Protein AF-A0A1R3GX57-F1 (afdb_monomer)

Nearest PDB structures (foldseek):
  5dws-assembly1_G  TM=5.962E-01  e=1.569E+00  Homo sapiens
  7lp4-assembly1_A  TM=5.171E-01  e=2.712E+00  Homo sapiens
  8pxx-assembly1_A  TM=3.697E-01  e=1.041E+00  Homo sapiens
  2dwv-assembly1_A  TM=4.331E-01  e=3.109E+00  Mus musculus

Secondary structure (DSSP, 8-state):
-----------------------PPPPPPPPPPPPPPPPGGGGSEEEEE-TT--EEEEESSSS-EEE--TTT--SHHHHHHHHH-TTSTT----

Mean predicted aligned error: 15.14 Å

Radius of gyration: 32.91 Å; Cα contacts (8 Å, |Δi|>4): 78; chains: 1; bounding box: 96×46×35 Å

pLDDT: mean 78.47, std 20.2, range [35.84, 97.56]

Solvent-accessible surface area (backbone atoms only — not comparable to full-atom values): 6515 Å² total; per-residue (Å²): 132,91,78,85,86,80,91,88,80,82,88,77,91,80,82,88,81,89,73,91,73,79,84,75,72,82,75,80,76,77,81,78,76,81,78,79,80,79,64,74,52,64,81,54,35,47,77,46,68,49,98,83,70,44,40,29,32,35,42,72,58,49,96,52,75,42,77,41,35,90,88,81,35,68,66,61,67,54,48,54,43,49,35,64,31,89,64,32,97,56,46,56,94,127

Organism: NCBI:txid93759

Foldseek 3Di:
DDDDDDDDDDDDDDDDDDDDDDPPDPDDDPPDDPDDDDDPLVVQWDWDADPVRFIKIAGNQDRDIGGDHVVPDDCPVSVVCLQCPPRHPNDDDD

Structure (mmCIF, N/CA/C/O backbone):
data_AF-A0A1R3GX57-F1
#
_entry.id   AF-A0A1R3GX57-F1
#
loop_
_atom_site.group_PDB
_atom_site.id
_atom_site.type_symbol
_atom_site.label_atom_id
_atom_site.label_alt_id
_atom_site.label_comp_id
_atom_site.label_asym_id
_atom_site.label_entity_id
_atom_site.label_seq_id
_atom_site.pdbx_PDB_ins_code
_atom_site.Cartn_x
_atom_site.Cartn_y
_atom_site.Cartn_z
_atom_site.occupancy
_atom_site.B_iso_or_equiv
_atom_site.auth_seq_id
_atom_site.auth_comp_id
_atom_site.auth_asym_id
_atom_site.auth_atom_id
_atom_site.pdbx_PDB_model_num
ATOM 1 N N . MET A 1 1 ? -74.614 -14.796 8.558 1.00 40.03 1 MET A N 1
ATOM 2 C CA . MET A 1 1 ? -74.022 -14.504 9.883 1.00 40.03 1 MET A CA 1
ATOM 3 C C . MET A 1 1 ? -74.555 -13.163 10.374 1.00 40.03 1 MET A C 1
ATOM 5 O O . MET A 1 1 ? -74.913 -12.335 9.547 1.00 40.03 1 MET A O 1
ATOM 9 N N . SER A 1 2 ? -74.640 -12.985 11.691 1.00 45.72 2 SER A N 1
ATOM 10 C CA . SER A 1 2 ? -74.994 -11.744 12.406 1.00 45.72 2 SER A CA 1
ATOM 11 C C . SER A 1 2 ? -74.046 -10.567 12.093 1.00 45.72 2 SER A C 1
ATOM 13 O O . SER A 1 2 ? -72.908 -10.839 11.728 1.00 45.72 2 SER A O 1
ATOM 15 N N . LYS A 1 3 ? -74.353 -9.278 12.327 1.00 44.06 3 LYS A N 1
ATOM 16 C CA . LYS A 1 3 ? -75.605 -8.486 12.484 1.00 44.06 3 LYS A CA 1
ATOM 17 C C . LYS A 1 3 ? -75.165 -7.002 12.678 1.00 44.06 3 LYS A C 1
ATOM 19 O O . LYS A 1 3 ? -74.142 -6.803 13.313 1.00 44.06 3 LYS A O 1
ATOM 24 N N . VAL A 1 4 ? -75.981 -6.025 12.248 1.00 41.94 4 VAL A N 1
ATOM 25 C CA . VAL A 1 4 ? -76.122 -4.629 12.772 1.00 41.94 4 VAL A CA 1
ATOM 26 C C . VAL A 1 4 ? -74.910 -3.653 12.761 1.00 41.94 4 VAL A C 1
ATOM 28 O O . VAL A 1 4 ? -73.948 -3.824 13.497 1.00 41.94 4 VAL A O 1
ATOM 31 N N . GLU A 1 5 ? -75.036 -2.551 12.002 1.00 45.25 5 GLU A N 1
ATOM 32 C CA . GLU A 1 5 ? -74.382 -1.244 12.273 1.00 45.25 5 GLU A CA 1
ATOM 33 C C . GLU A 1 5 ? -75.089 -0.547 13.454 1.00 45.25 5 GLU A C 1
ATOM 35 O O . GLU A 1 5 ? -76.285 -0.799 13.626 1.00 45.25 5 GLU A O 1
ATOM 40 N N . PRO A 1 6 ? -74.467 0.372 14.226 1.00 53.78 6 PRO A N 1
ATOM 41 C CA . PRO A 1 6 ? -74.598 1.795 13.833 1.00 53.78 6 PRO A CA 1
ATOM 42 C C . PRO A 1 6 ? -73.511 2.774 14.373 1.00 53.78 6 PRO A C 1
ATOM 44 O O . PRO A 1 6 ? -72.704 2.384 15.206 1.00 53.78 6 PRO A O 1
ATOM 47 N N . THR A 1 7 ? -73.545 4.036 13.890 1.00 47.00 7 THR A N 1
ATOM 48 C CA . THR A 1 7 ? -73.446 5.361 14.600 1.00 47.00 7 THR A CA 1
ATOM 49 C C . THR A 1 7 ? -72.533 5.473 15.855 1.00 47.00 7 THR A C 1
ATOM 51 O O . THR A 1 7 ? -72.551 4.599 16.709 1.00 47.00 7 THR A O 1
ATOM 54 N N . VAL A 1 8 ? -71.723 6.497 16.1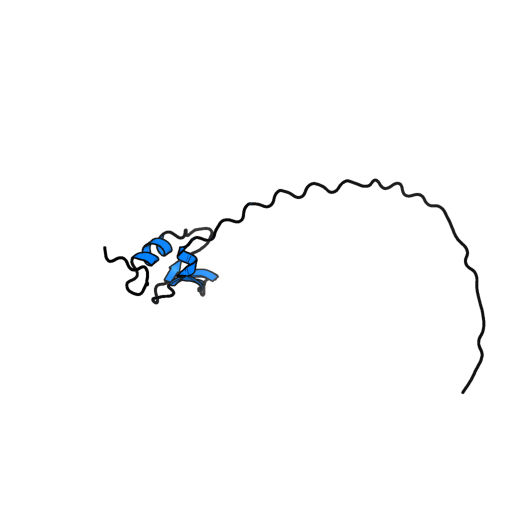54 1.00 43.12 8 VAL A N 1
ATOM 55 C CA . VAL A 1 8 ? -71.779 7.985 16.093 1.00 43.12 8 VAL A CA 1
ATOM 56 C C . VAL A 1 8 ? -70.327 8.526 16.255 1.00 43.12 8 VAL A C 1
ATOM 58 O O . VAL A 1 8 ? -69.464 7.741 16.644 1.00 43.12 8 VAL A O 1
ATOM 61 N N . ASP A 1 9 ? -69.940 9.811 16.178 1.00 37.28 9 ASP A N 1
ATOM 62 C CA . ASP A 1 9 ? -70.316 11.043 15.434 1.00 37.28 9 ASP A CA 1
ATOM 63 C C . ASP A 1 9 ? -69.256 12.135 15.803 1.00 37.28 9 ASP A C 1
ATOM 65 O O . ASP A 1 9 ? -68.312 11.848 16.538 1.00 37.28 9 ASP A O 1
ATOM 69 N N . LEU A 1 10 ? -69.455 13.391 15.366 1.00 47.88 10 LEU A N 1
ATOM 70 C CA . LEU A 1 10 ? -68.940 14.645 15.966 1.00 47.88 10 LEU A CA 1
ATOM 71 C C . LEU A 1 10 ? -67.414 14.899 15.966 1.00 47.88 10 LEU A C 1
ATOM 73 O O . LEU A 1 10 ? -66.690 14.570 16.903 1.00 47.88 10 LEU A O 1
ATOM 77 N N . ASP A 1 11 ? -66.977 15.690 14.979 1.00 48.97 11 ASP A N 1
ATOM 78 C CA . ASP A 1 11 ? -65.908 16.683 15.179 1.00 48.97 11 ASP A CA 1
ATOM 79 C C . ASP A 1 11 ? -66.375 17.723 16.217 1.00 48.97 11 ASP A C 1
ATOM 81 O O . ASP A 1 11 ? -67.544 18.132 16.199 1.00 48.97 11 ASP A O 1
ATOM 85 N N . PRO A 1 12 ? -65.492 18.149 17.132 1.00 49.16 12 PRO A N 1
ATOM 86 C CA . PRO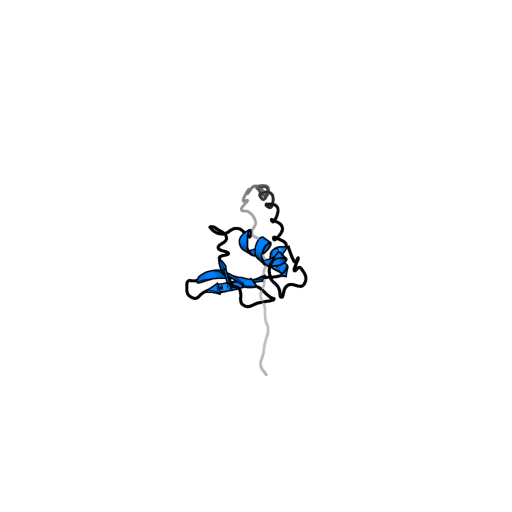 A 1 12 ? -65.262 19.587 17.186 1.00 49.16 12 PRO A CA 1
ATOM 87 C C . PRO A 1 12 ? -63.789 19.969 17.365 1.00 49.16 12 PRO A C 1
ATOM 89 O O . PRO A 1 12 ? -63.111 19.579 18.319 1.00 49.16 12 PRO A O 1
ATOM 92 N N . GLN A 1 13 ? -63.356 20.861 16.481 1.00 49.16 13 GLN A N 1
ATOM 93 C CA . GLN A 1 13 ? -62.268 21.821 16.669 1.00 49.16 13 GLN A CA 1
ATOM 94 C C . GLN A 1 13 ? -62.119 22.291 18.131 1.00 49.16 13 GLN A C 1
ATOM 96 O O . GLN A 1 13 ? -63.058 22.819 18.728 1.00 49.16 13 GLN A O 1
ATOM 101 N N . THR A 1 14 ? -60.895 22.223 18.659 1.00 35.84 14 THR A N 1
ATOM 102 C CA . THR A 1 14 ? -60.447 23.115 19.738 1.00 35.84 14 THR A CA 1
ATOM 103 C C . THR A 1 14 ? -59.208 23.864 19.267 1.00 35.84 14 THR A C 1
ATOM 105 O O . THR A 1 14 ? -58.173 23.271 18.965 1.00 35.84 14 THR A O 1
ATOM 108 N N . GLU A 1 15 ? -59.333 25.183 19.167 1.00 41.50 15 GLU A N 1
ATOM 109 C CA . GLU A 1 15 ? -58.234 26.077 18.817 1.00 41.50 15 GLU A CA 1
ATOM 110 C C . GLU A 1 15 ? -57.310 26.366 20.017 1.00 41.50 15 GLU A C 1
ATOM 112 O O . GLU A 1 15 ? -57.596 26.020 21.162 1.00 41.50 15 GLU A O 1
ATOM 117 N N . ALA A 1 16 ? -56.237 27.103 19.715 1.00 41.88 16 ALA A N 1
ATOM 118 C CA . ALA A 1 16 ? -55.517 27.996 20.621 1.00 41.88 16 ALA A CA 1
ATOM 119 C C . ALA A 1 16 ? -54.705 27.383 21.782 1.00 41.88 16 ALA A C 1
ATOM 121 O O . ALA A 1 16 ? -55.061 27.466 22.955 1.00 41.88 16 ALA A O 1
ATOM 122 N N . ALA A 1 17 ? -53.457 27.033 21.463 1.00 36.06 17 ALA A N 1
ATOM 123 C CA . ALA A 1 17 ? -52.324 27.548 22.234 1.00 36.06 17 ALA A CA 1
ATOM 124 C C . ALA A 1 17 ? -51.185 27.926 21.274 1.00 36.06 17 ALA A C 1
ATOM 126 O O . ALA A 1 17 ? -50.593 27.066 20.623 1.00 36.06 17 ALA A O 1
ATOM 127 N N . ALA A 1 18 ? -50.894 29.222 21.154 1.00 48.50 18 ALA A N 1
ATOM 128 C CA . ALA A 1 18 ? -49.777 29.693 20.347 1.00 48.50 18 ALA A CA 1
ATOM 129 C C . ALA A 1 18 ? -48.447 29.327 21.022 1.00 48.50 18 ALA A C 1
ATOM 131 O O . ALA A 1 18 ? -48.206 29.718 22.163 1.00 48.50 18 ALA A O 1
ATOM 132 N N . VAL A 1 19 ? -47.565 28.641 20.295 1.00 46.56 19 VAL A N 1
ATOM 133 C CA . VAL A 1 19 ? -46.140 28.566 20.635 1.00 46.56 19 VAL A CA 1
ATOM 134 C C . VAL A 1 19 ? -45.341 29.305 19.571 1.00 46.56 19 VAL A C 1
ATOM 136 O O . VAL A 1 19 ? -45.027 28.777 18.504 1.00 46.56 19 VAL A O 1
ATOM 139 N N . ASP A 1 20 ? -45.035 30.565 19.878 1.00 52.94 20 ASP A N 1
ATOM 140 C CA . ASP A 1 20 ? -43.927 31.266 19.243 1.00 52.94 20 ASP A CA 1
ATOM 141 C C . ASP A 1 20 ? -42.641 30.463 19.493 1.00 52.94 20 ASP A C 1
ATOM 143 O O . ASP A 1 20 ? -42.320 30.092 20.623 1.00 52.94 20 ASP A O 1
ATOM 147 N N . GLY A 1 21 ? -41.951 30.118 18.412 1.00 45.56 21 GLY A N 1
ATOM 148 C CA . GLY A 1 21 ? -40.852 29.160 18.415 1.00 45.56 21 GLY A CA 1
ATOM 149 C C . GLY A 1 21 ? -39.991 29.396 17.190 1.00 45.56 21 GLY A C 1
ATOM 150 O O . GLY A 1 21 ? -40.16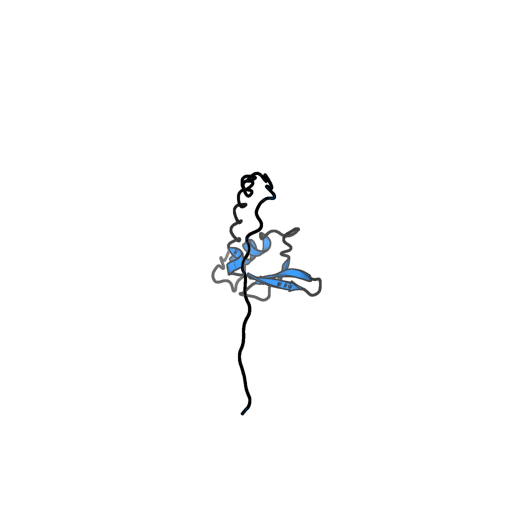5 28.749 16.157 1.00 45.56 21 GLY A O 1
ATOM 151 N N . GLY A 1 22 ? -39.120 30.402 17.289 1.00 49.75 22 GLY A N 1
ATOM 152 C CA . GLY A 1 22 ? -38.378 30.951 16.159 1.00 49.75 22 GLY A CA 1
ATOM 153 C C . GLY A 1 22 ? -37.657 29.897 15.313 1.00 49.75 22 GLY A C 1
ATOM 154 O O . GLY A 1 22 ? -37.033 28.966 15.822 1.00 49.75 22 GLY A O 1
ATOM 155 N N . ARG A 1 23 ? -37.694 30.088 13.988 1.00 61.75 23 ARG A N 1
ATOM 156 C CA . ARG A 1 23 ? -36.894 29.314 13.030 1.00 61.75 23 ARG A CA 1
ATOM 157 C C . ARG A 1 23 ? -35.411 29.650 13.214 1.00 61.75 23 ARG A C 1
ATOM 159 O O . ARG A 1 23 ? -34.883 30.504 12.502 1.00 61.75 23 ARG A O 1
ATOM 166 N N . GLU A 1 24 ? -34.739 28.993 14.158 1.00 63.50 24 GLU A N 1
ATOM 167 C CA . GLU A 1 24 ? -33.284 29.088 14.281 1.00 63.50 24 GLU A CA 1
ATOM 168 C C . GLU A 1 24 ? -32.655 28.598 12.968 1.00 63.50 24 GLU A C 1
ATOM 170 O O . GLU A 1 24 ? -32.852 27.455 12.544 1.00 63.50 24 GLU A O 1
ATOM 175 N N .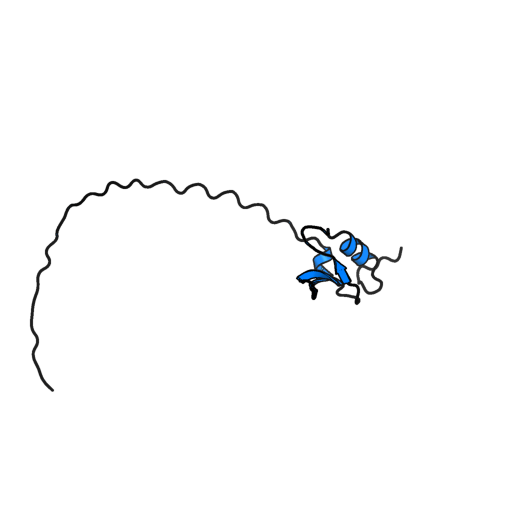 ALA A 1 25 ? -31.952 29.497 12.275 1.00 72.00 25 ALA A N 1
ATOM 176 C CA . ALA A 1 25 ? -31.383 29.201 10.969 1.00 72.00 25 ALA A CA 1
ATOM 177 C C . ALA A 1 25 ? -30.372 28.039 11.072 1.00 72.00 25 ALA A C 1
ATOM 179 O O . ALA A 1 25 ? -29.592 28.001 12.031 1.00 72.00 25 ALA A O 1
ATOM 180 N N . PRO A 1 26 ? -30.322 27.111 10.093 1.00 72.31 26 PRO A N 1
ATOM 181 C CA . PRO A 1 26 ? -29.371 26.007 10.123 1.00 72.31 26 PRO A CA 1
ATOM 182 C C . PRO A 1 26 ? -27.934 26.518 10.261 1.00 72.31 26 PRO A C 1
ATOM 184 O O . PRO A 1 26 ? -27.415 27.204 9.378 1.00 72.31 26 PRO A O 1
ATOM 187 N N . LYS A 1 27 ? -27.283 26.172 11.377 1.00 77.94 27 LYS A N 1
ATOM 188 C CA . LYS A 1 27 ? -25.884 26.531 11.640 1.00 77.94 27 LYS A CA 1
ATOM 189 C C . LYS A 1 27 ? -25.014 26.003 10.489 1.00 77.94 27 LYS A C 1
ATOM 191 O O . LYS A 1 27 ? -25.137 24.818 10.164 1.00 77.94 27 LYS A O 1
ATOM 196 N N . PRO A 1 28 ? -24.146 26.829 9.869 1.00 79.00 28 PRO A N 1
ATOM 197 C CA . PRO A 1 28 ? -23.336 26.389 8.739 1.00 79.00 28 PRO A CA 1
ATOM 198 C C . PRO A 1 28 ? -22.518 25.148 9.098 1.00 79.00 28 PRO A C 1
ATOM 200 O O . PRO A 1 28 ? -21.708 25.173 10.028 1.00 79.00 28 PRO A O 1
ATOM 203 N N . LEU A 1 29 ? -22.724 24.055 8.359 1.00 81.00 29 LEU A N 1
ATOM 204 C CA . LEU A 1 29 ? -21.919 22.850 8.538 1.00 81.00 29 LEU A CA 1
ATOM 205 C C . LEU A 1 29 ? -20.444 23.187 8.265 1.00 81.00 29 LEU A C 1
ATOM 207 O O . LEU A 1 29 ? -20.150 23.847 7.262 1.00 81.00 29 LEU A O 1
ATOM 211 N N . PRO A 1 30 ? -19.502 22.735 9.113 1.00 84.38 30 PRO A N 1
ATOM 212 C CA . PRO A 1 30 ? -18.095 23.054 8.932 1.00 84.38 30 PRO A CA 1
ATOM 213 C C . PRO A 1 30 ? -17.601 22.533 7.573 1.00 84.38 30 PRO A C 1
ATOM 215 O O . PRO A 1 30 ? -17.974 21.424 7.165 1.00 84.38 30 PRO A O 1
ATOM 218 N N . PRO A 1 31 ? -16.742 23.290 6.863 1.00 83.00 31 PRO A N 1
ATOM 219 C CA . PRO A 1 31 ? -16.281 22.909 5.536 1.00 83.00 31 PRO A CA 1
ATOM 220 C C . PRO A 1 31 ? -15.609 21.533 5.578 1.00 83.00 31 PRO A C 1
ATOM 222 O O . PRO A 1 31 ? -14.702 21.282 6.379 1.00 83.00 31 PRO A O 1
ATOM 225 N N . ARG A 1 32 ? -16.054 20.621 4.702 1.00 83.38 32 ARG A N 1
ATOM 226 C CA . ARG A 1 32 ? -15.502 19.262 4.625 1.00 83.38 32 ARG A CA 1
ATOM 227 C C . ARG A 1 32 ? -13.994 19.331 4.381 1.00 83.38 32 ARG A C 1
ATOM 229 O O . ARG A 1 32 ? -13.541 19.835 3.353 1.00 83.38 32 ARG A O 1
ATOM 236 N N . LYS A 1 33 ? -13.211 18.773 5.310 1.00 83.31 33 LYS A N 1
ATOM 237 C CA . LYS A 1 33 ? -11.754 18.638 5.167 1.00 83.31 33 LYS A CA 1
ATOM 238 C C . LYS A 1 33 ? -11.442 17.907 3.857 1.00 83.31 33 LYS A C 1
ATOM 240 O O . LYS A 1 33 ? -11.969 16.820 3.619 1.00 83.31 33 LYS A O 1
ATOM 245 N N . LYS A 1 34 ? -10.572 18.489 3.020 1.00 81.50 34 LYS A N 1
ATOM 246 C CA . LYS A 1 34 ? -10.121 17.867 1.764 1.00 81.50 34 LYS A CA 1
ATOM 247 C C . LYS A 1 34 ? -9.560 16.472 2.066 1.00 81.50 34 LYS A C 1
ATOM 249 O O . LYS A 1 34 ? -8.619 16.337 2.850 1.00 81.50 34 LYS A O 1
ATOM 254 N N . ARG A 1 35 ? -10.144 15.430 1.462 1.00 78.69 35 ARG A N 1
ATOM 255 C CA . ARG A 1 35 ? -9.675 14.046 1.617 1.00 78.69 35 ARG A CA 1
ATOM 256 C C . ARG A 1 35 ? -8.260 13.950 1.048 1.00 78.69 35 ARG A C 1
ATOM 258 O O . ARG A 1 35 ? -8.065 14.239 -0.130 1.00 78.69 35 ARG A O 1
ATOM 265 N N . ARG A 1 36 ? -7.279 13.548 1.865 1.00 74.69 36 ARG A N 1
ATOM 266 C CA . ARG A 1 36 ? -5.911 13.306 1.378 1.00 74.69 36 ARG A CA 1
ATOM 267 C C . ARG A 1 36 ? -5.948 12.221 0.299 1.00 74.69 36 ARG A C 1
ATOM 269 O O . ARG A 1 36 ? -6.597 11.191 0.487 1.00 74.69 36 ARG A O 1
ATOM 276 N N . VAL A 1 37 ? -5.257 12.458 -0.814 1.00 79.56 37 VAL A N 1
ATOM 277 C CA . VAL A 1 37 ? -5.053 11.442 -1.854 1.00 79.56 37 VAL A CA 1
ATOM 278 C C . VAL A 1 37 ? -4.239 10.295 -1.248 1.00 79.56 37 VAL A C 1
ATOM 280 O O . VAL A 1 37 ? -3.312 10.526 -0.470 1.00 79.56 37 VAL A O 1
ATOM 283 N N . LYS A 1 38 ? -4.618 9.051 -1.551 1.00 83.38 38 LYS A N 1
ATOM 284 C CA . LYS A 1 38 ? -3.901 7.861 -1.077 1.00 83.38 38 LYS A CA 1
ATOM 285 C C . LYS A 1 38 ? -2.568 7.769 -1.833 1.00 83.38 38 LYS A C 1
ATOM 287 O O . LYS A 1 38 ? -2.557 7.934 -3.047 1.00 83.38 38 LYS A O 1
ATOM 292 N N . ALA A 1 39 ? -1.458 7.536 -1.130 1.00 89.19 39 ALA A N 1
ATOM 293 C CA . ALA A 1 39 ? -0.139 7.427 -1.763 1.00 89.19 39 ALA A CA 1
ATOM 294 C C . ALA A 1 39 ? -0.106 6.298 -2.813 1.00 89.19 39 ALA A C 1
ATOM 296 O O . ALA A 1 39 ? -0.688 5.237 -2.583 1.00 89.19 39 ALA A O 1
ATOM 297 N N . TYR A 1 40 ? 0.591 6.523 -3.930 1.00 92.12 40 TYR A N 1
ATOM 298 C CA . TYR A 1 40 ? 0.586 5.632 -5.099 1.00 92.12 40 TYR A CA 1
ATOM 299 C C . TYR A 1 40 ? 1.029 4.192 -4.788 1.00 92.12 40 TYR A C 1
ATOM 301 O O . TYR A 1 40 ? 0.431 3.248 -5.301 1.00 92.12 40 TYR A O 1
ATOM 309 N N . CYS A 1 41 ? 1.979 4.003 -3.861 1.00 92.69 41 CYS A N 1
ATOM 310 C CA . CYS A 1 41 ? 2.399 2.673 -3.410 1.00 92.69 41 CYS A CA 1
ATOM 311 C C . CYS A 1 41 ? 1.231 1.780 -2.971 1.00 92.69 41 CYS A C 1
ATOM 313 O O . CYS A 1 41 ? 1.301 0.571 -3.120 1.00 92.69 41 CYS A O 1
ATOM 315 N N . TRP A 1 42 ? 0.115 2.333 -2.487 1.00 95.00 42 TRP A N 1
ATOM 316 C CA . TRP A 1 42 ? -1.036 1.533 -2.063 1.00 95.00 42 TRP A CA 1
ATOM 317 C C . TRP A 1 42 ? -1.782 0.800 -3.189 1.00 95.00 42 TRP A C 1
ATOM 319 O O . TRP A 1 42 ? -2.733 0.083 -2.881 1.00 95.00 42 TRP A O 1
ATOM 329 N N . ASN A 1 43 ? -1.367 0.956 -4.447 1.00 94.31 43 ASN A N 1
ATOM 330 C CA . ASN A 1 43 ? -1.791 0.110 -5.566 1.00 94.31 43 ASN A CA 1
ATOM 331 C C . ASN A 1 43 ? -1.010 -1.223 -5.622 1.00 94.31 43 ASN A C 1
ATOM 333 O O . ASN A 1 43 ? -1.481 -2.195 -6.203 1.00 94.31 43 ASN A O 1
ATOM 337 N N . HIS A 1 44 ? 0.166 -1.276 -4.988 1.00 95.06 44 HIS A N 1
ATOM 338 C CA . HIS A 1 44 ? 1.142 -2.372 -5.061 1.00 95.06 44 HIS A CA 1
ATOM 339 C C . HIS A 1 44 ? 1.316 -3.125 -3.727 1.00 95.06 44 HIS A C 1
ATOM 341 O O . HIS A 1 44 ? 2.118 -4.054 -3.636 1.00 95.06 44 HIS A O 1
ATOM 347 N N . PHE A 1 45 ? 0.575 -2.724 -2.687 1.00 96.19 45 PHE A N 1
ATOM 348 C CA . PHE A 1 45 ? 0.641 -3.305 -1.346 1.00 96.19 45 PHE A CA 1
ATOM 349 C C . PHE A 1 45 ? -0.753 -3.508 -0.753 1.00 96.19 45 PHE A C 1
ATOM 351 O O . PHE A 1 45 ? -1.587 -2.596 -0.755 1.00 96.19 45 PHE A O 1
ATOM 358 N N . THR A 1 46 ? -0.959 -4.669 -0.140 1.00 96.62 46 THR A N 1
ATOM 359 C CA . THR A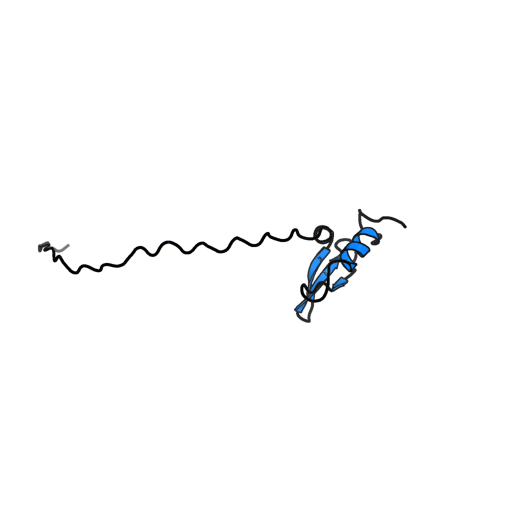 1 46 ? -2.181 -5.026 0.583 1.00 96.62 46 THR A CA 1
ATOM 360 C C . THR A 1 46 ? -2.029 -4.686 2.063 1.00 96.62 46 THR A C 1
ATOM 362 O O . THR A 1 46 ? -1.051 -5.072 2.703 1.00 96.62 46 THR A O 1
ATOM 365 N N . LYS A 1 47 ? -2.997 -3.953 2.627 1.00 95.44 47 LYS A N 1
ATOM 366 C CA . LYS A 1 47 ? -3.058 -3.691 4.074 1.00 95.44 47 LYS A CA 1
ATOM 367 C C . LYS A 1 47 ? -3.648 -4.884 4.812 1.00 95.44 47 LYS A C 1
ATOM 369 O O . LYS A 1 47 ? -4.660 -5.419 4.371 1.00 95.44 47 LYS A O 1
ATOM 374 N N . TYR A 1 48 ? -3.078 -5.214 5.962 1.00 95.94 48 TYR A N 1
ATOM 375 C CA . TYR A 1 48 ? -3.617 -6.212 6.883 1.00 95.94 48 TYR A CA 1
ATOM 376 C C . TYR A 1 48 ? -3.338 -5.799 8.339 1.00 95.94 48 TYR A C 1
ATOM 378 O O . TYR A 1 48 ? -2.558 -4.874 8.585 1.00 95.94 48 TYR A O 1
ATOM 386 N N . LEU A 1 49 ? -4.004 -6.448 9.294 1.00 95.81 49 LEU A N 1
ATOM 387 C CA . LEU A 1 49 ? -3.662 -6.363 10.715 1.00 95.81 49 LEU A CA 1
ATOM 388 C C . LEU A 1 49 ? -2.831 -7.594 11.081 1.00 95.81 49 LEU A C 1
ATOM 390 O O . LEU A 1 49 ? -3.195 -8.695 10.675 1.00 95.81 49 LEU A O 1
ATOM 394 N N . ASP A 1 50 ? -1.724 -7.409 11.800 1.00 94.38 50 ASP A N 1
ATOM 395 C CA . ASP A 1 50 ? -0.995 -8.533 12.402 1.00 94.38 50 ASP A CA 1
ATOM 396 C C . ASP A 1 50 ? -1.632 -8.984 13.728 1.00 94.38 50 ASP A C 1
ATOM 398 O O . ASP A 1 50 ? -2.594 -8.382 14.213 1.00 94.38 50 ASP A O 1
ATOM 402 N N . ASP A 1 51 ? -1.075 -10.035 14.332 1.00 96.06 51 ASP A N 1
ATOM 403 C CA . ASP A 1 51 ? -1.558 -10.626 15.589 1.00 96.06 51 ASP A CA 1
ATOM 404 C C . ASP A 1 51 ? -1.540 -9.6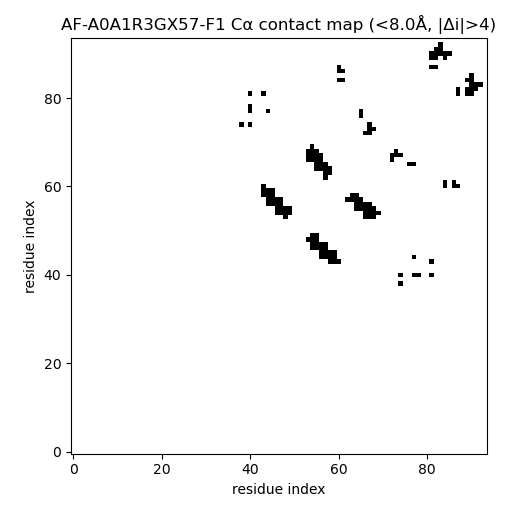33 16.770 1.00 96.06 51 ASP A C 1
ATOM 406 O O . ASP A 1 51 ? -2.246 -9.805 17.765 1.00 96.06 51 ASP A O 1
ATOM 410 N N . ASN A 1 52 ? -0.765 -8.547 16.660 1.00 94.25 52 ASN A N 1
ATOM 411 C CA . ASN A 1 52 ? -0.707 -7.461 17.637 1.00 94.25 52 ASN A CA 1
ATOM 412 C C . ASN A 1 52 ? -1.691 -6.316 17.323 1.00 94.25 52 ASN A C 1
ATOM 414 O O . ASN A 1 52 ? -1.650 -5.277 17.985 1.00 94.25 52 ASN A O 1
ATOM 418 N N . ASN A 1 53 ? -2.590 -6.497 16.349 1.00 94.31 53 ASN A N 1
ATOM 419 C CA . ASN A 1 53 ? -3.506 -5.482 15.819 1.00 94.31 53 ASN A CA 1
ATOM 420 C C . ASN A 1 53 ? -2.788 -4.236 15.251 1.00 94.31 53 ASN A C 1
ATOM 422 O O . ASN A 1 53 ? -3.360 -3.141 15.203 1.00 94.31 53 ASN A O 1
ATOM 426 N N . LEU A 1 54 ? -1.541 -4.385 14.793 1.00 93.62 54 LEU A N 1
ATOM 427 C CA . LEU A 1 54 ? -0.793 -3.328 14.112 1.00 93.62 54 LEU A CA 1
ATOM 428 C C . LEU A 1 54 ? -1.100 -3.349 12.607 1.00 93.62 54 LEU A C 1
ATOM 430 O O . LEU A 1 54 ? -1.298 -4.398 11.997 1.00 93.62 54 LEU A O 1
ATOM 434 N N . THR A 1 55 ? -1.172 -2.167 11.993 1.00 95.06 55 THR A N 1
ATOM 435 C CA . THR A 1 55 ? -1.500 -2.004 10.571 1.00 95.06 55 THR A CA 1
ATOM 436 C C . THR A 1 55 ? -0.262 -2.244 9.723 1.00 95.06 55 THR A C 1
ATOM 438 O O . THR A 1 55 ? 0.547 -1.347 9.484 1.00 95.06 55 THR A O 1
ATOM 441 N N . ARG A 1 56 ? -0.145 -3.449 9.186 1.00 95.88 56 ARG A N 1
ATOM 442 C CA . ARG A 1 56 ? 0.945 -3.834 8.295 1.00 95.88 56 ARG A CA 1
ATOM 443 C C . ARG A 1 56 ? 0.567 -3.681 6.824 1.00 95.88 56 ARG A C 1
ATOM 445 O O . ARG A 1 56 ? -0.595 -3.499 6.451 1.00 95.88 56 ARG A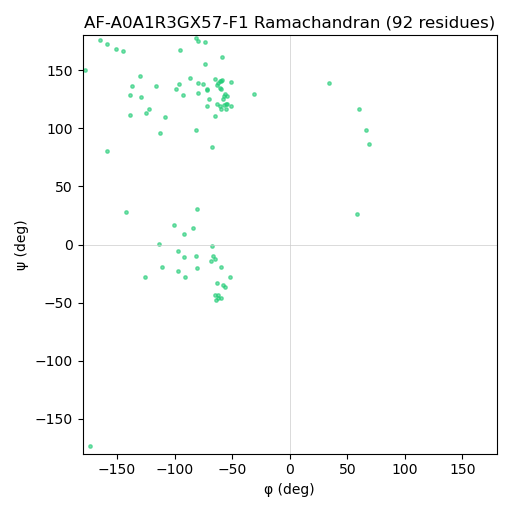 O 1
ATOM 452 N N . ALA A 1 57 ? 1.583 -3.759 5.975 1.00 97.00 57 ALA A N 1
ATOM 453 C CA . ALA A 1 57 ? 1.454 -3.830 4.529 1.00 97.00 57 ALA A CA 1
ATOM 454 C C . ALA A 1 57 ? 2.276 -5.005 3.992 1.00 97.00 57 ALA A C 1
ATOM 456 O O . ALA A 1 57 ? 3.467 -5.098 4.284 1.00 97.00 57 ALA A O 1
ATOM 457 N N . LYS A 1 58 ? 1.653 -5.882 3.205 1.00 97.38 58 LYS A N 1
ATOM 458 C CA . LYS A 1 58 ? 2.339 -6.923 2.430 1.00 97.38 58 LYS A CA 1
ATOM 459 C C . LYS A 1 58 ? 2.549 -6.413 1.004 1.00 97.38 58 LYS A C 1
ATOM 461 O O . LYS A 1 58 ? 1.645 -5.782 0.453 1.00 97.38 58 LYS A O 1
ATOM 466 N N . CYS A 1 59 ? 3.715 -6.657 0.416 1.00 97.56 59 CYS A N 1
ATOM 467 C CA . CYS A 1 59 ? 3.927 -6.436 -1.013 1.00 97.56 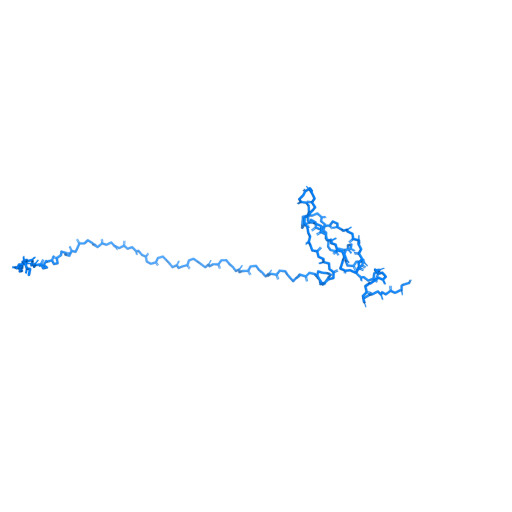59 CYS A CA 1
ATOM 468 C C . CYS A 1 59 ? 3.040 -7.392 -1.833 1.00 97.56 59 CYS A C 1
ATOM 470 O O . CYS A 1 59 ? 2.836 -8.542 -1.452 1.00 97.56 59 CYS A O 1
ATOM 472 N N . ASN A 1 60 ? 2.493 -6.929 -2.958 1.00 96.75 60 ASN A N 1
ATOM 473 C CA . ASN A 1 60 ? 1.657 -7.776 -3.818 1.00 96.75 60 ASN A CA 1
ATOM 474 C C . ASN A 1 60 ? 2.480 -8.687 -4.752 1.00 96.75 60 ASN A C 1
ATOM 476 O O . ASN A 1 60 ? 1.907 -9.556 -5.400 1.00 96.75 60 ASN A O 1
ATOM 480 N N . TYR A 1 61 ? 3.798 -8.476 -4.833 1.00 95.88 61 TYR A N 1
ATOM 481 C CA . TYR A 1 61 ? 4.698 -9.167 -5.767 1.00 95.88 61 TYR A CA 1
ATOM 482 C C . TYR A 1 61 ? 5.675 -10.131 -5.089 1.00 95.88 61 TYR A C 1
ATOM 484 O O . TYR A 1 61 ? 6.239 -11.000 -5.743 1.00 95.88 61 TYR A O 1
ATOM 492 N N . CYS A 1 62 ? 5.895 -9.976 -3.785 1.00 95.38 62 CYS A N 1
ATOM 493 C CA . CYS A 1 62 ? 6.753 -10.844 -2.989 1.00 95.38 62 CYS A CA 1
ATOM 494 C C . CYS A 1 62 ? 6.263 -10.879 -1.539 1.00 95.38 62 CYS A C 1
ATOM 496 O O . CYS A 1 62 ? 5.473 -10.034 -1.115 1.00 95.38 62 CYS A O 1
ATOM 498 N N . ASP A 1 63 ? 6.780 -11.805 -0.739 1.00 92.81 63 ASP A N 1
ATOM 499 C CA . ASP A 1 63 ? 6.393 -11.960 0.666 1.00 92.81 63 ASP A CA 1
ATOM 500 C C . ASP A 1 63 ? 7.083 -10.965 1.621 1.00 92.81 63 ASP A C 1
ATOM 502 O O . ASP A 1 63 ? 7.323 -11.262 2.787 1.00 92.81 63 ASP A O 1
ATOM 506 N N . ALA A 1 64 ? 7.407 -9.756 1.152 1.00 96.19 64 ALA A N 1
ATOM 507 C CA . ALA A 1 64 ? 7.944 -8.698 2.004 1.00 96.19 64 ALA A CA 1
ATOM 508 C C . ALA A 1 64 ? 6.827 -8.001 2.805 1.00 96.19 64 ALA A C 1
ATOM 510 O O . ALA A 1 64 ? 5.819 -7.549 2.249 1.00 96.19 64 ALA A O 1
ATOM 511 N N . HIS A 1 65 ? 7.041 -7.869 4.117 1.00 96.38 65 HIS A N 1
ATOM 512 C CA . HIS A 1 65 ? 6.096 -7.286 5.071 1.00 96.38 65 HIS A CA 1
ATOM 513 C C . HIS A 1 65 ? 6.658 -6.008 5.715 1.00 96.38 65 HIS A C 1
ATOM 515 O O . HIS A 1 65 ? 7.811 -5.960 6.139 1.00 96.38 65 HIS A O 1
ATOM 521 N N . PHE A 1 66 ? 5.826 -4.971 5.825 1.00 96.12 66 PHE A N 1
ATOM 522 C CA . PHE A 1 66 ? 6.212 -3.631 6.277 1.00 96.12 66 PHE A CA 1
ATOM 523 C C . PHE A 1 66 ? 5.274 -3.109 7.370 1.00 96.12 66 PHE A C 1
ATOM 525 O O . PHE A 1 66 ? 4.066 -3.344 7.338 1.00 96.12 66 PHE A O 1
ATOM 532 N N . ALA A 1 67 ? 5.816 -2.350 8.326 1.00 94.81 67 ALA A N 1
ATOM 533 C CA . ALA A 1 67 ? 5.015 -1.570 9.272 1.00 94.81 67 ALA A CA 1
ATOM 534 C C . ALA A 1 67 ? 4.367 -0.362 8.571 1.00 94.81 67 ALA A C 1
ATOM 536 O O . ALA A 1 67 ? 5.039 0.351 7.820 1.00 94.81 67 ALA A O 1
ATOM 537 N N . ALA A 1 68 ? 3.076 -0.129 8.817 1.00 94.31 68 ALA A N 1
ATOM 538 C CA . ALA A 1 68 ? 2.288 0.925 8.175 1.00 94.31 68 ALA A CA 1
ATOM 539 C C . ALA A 1 68 ? 1.272 1.595 9.131 1.00 94.31 68 ALA A C 1
ATOM 541 O O . ALA A 1 68 ? 0.240 2.119 8.685 1.00 94.31 68 ALA A O 1
ATOM 542 N N . GLU A 1 69 ? 1.575 1.612 10.438 1.00 91.62 69 GLU A N 1
ATOM 543 C CA . GLU A 1 69 ? 0.814 2.323 11.472 1.00 91.62 69 GLU A CA 1
ATOM 544 C C . GLU A 1 69 ? 0.593 3.792 11.075 1.00 91.62 69 GLU A C 1
ATOM 546 O O . GLU A 1 69 ? 1.557 4.560 11.019 1.00 91.62 69 GLU A O 1
ATOM 551 N N . PRO A 1 70 ? -0.659 4.266 10.930 1.00 85.56 70 PRO A N 1
ATOM 552 C CA . PRO A 1 70 ? -0.941 5.619 10.441 1.00 85.56 70 PRO A CA 1
ATOM 553 C C . PRO A 1 70 ? -0.448 6.747 11.366 1.00 85.56 70 PRO A C 1
ATOM 555 O O . PRO A 1 70 ? -0.448 7.906 10.958 1.00 85.56 70 PRO A O 1
ATOM 558 N N . LYS A 1 71 ? -0.056 6.423 12.608 1.00 86.81 71 LYS A N 1
ATOM 559 C CA . LYS A 1 71 ? 0.495 7.363 13.600 1.00 86.81 71 LYS A CA 1
ATOM 560 C C . LYS A 1 71 ? 2.028 7.381 13.665 1.00 86.81 71 LYS A C 1
ATOM 562 O O . LYS A 1 71 ? 2.575 8.351 14.175 1.00 86.81 71 LYS A O 1
ATOM 567 N N . ARG A 1 72 ? 2.709 6.311 13.234 1.00 87.62 72 ARG A N 1
ATOM 568 C CA . ARG A 1 72 ? 4.154 6.094 13.473 1.00 87.62 72 ARG A CA 1
ATOM 569 C C . ARG A 1 72 ? 4.954 5.840 12.196 1.00 87.62 72 ARG A C 1
ATOM 571 O O . ARG A 1 72 ? 6.135 6.167 12.153 1.00 87.62 72 ARG A O 1
ATOM 578 N N . ASN A 1 73 ? 4.325 5.293 11.158 1.00 87.75 73 ASN A N 1
ATOM 579 C CA . ASN A 1 73 ? 4.996 4.800 9.964 1.00 87.75 73 ASN A CA 1
ATOM 580 C C . ASN A 1 73 ? 4.411 5.472 8.717 1.00 87.75 73 ASN A C 1
ATOM 582 O O . ASN A 1 73 ? 3.252 5.276 8.351 1.00 87.75 73 ASN A O 1
ATOM 586 N N . GLY A 1 74 ? 5.237 6.283 8.054 1.00 84.50 74 GLY A N 1
ATOM 587 C CA . GLY A 1 74 ? 4.936 6.809 6.723 1.00 84.50 74 GLY A CA 1
ATOM 588 C C . GLY A 1 74 ? 5.084 5.740 5.634 1.00 84.50 74 GLY A C 1
ATOM 589 O O . GLY A 1 74 ? 5.571 4.640 5.873 1.00 84.50 74 GLY A O 1
ATOM 590 N N . THR A 1 75 ? 4.727 6.081 4.397 1.00 91.44 75 THR A N 1
ATOM 591 C CA . THR A 1 75 ? 4.817 5.165 3.242 1.00 91.44 75 THR A CA 1
ATOM 592 C C . THR A 1 75 ? 6.204 5.118 2.585 1.00 91.44 75 THR A C 1
ATOM 594 O O . THR A 1 75 ? 6.327 4.635 1.465 1.00 91.44 75 THR A O 1
ATOM 597 N N . ALA A 1 76 ? 7.250 5.641 3.233 1.00 92.75 76 ALA A N 1
ATOM 598 C CA . ALA A 1 76 ? 8.584 5.770 2.637 1.00 92.75 76 ALA A CA 1
ATOM 599 C C . ALA A 1 76 ? 9.236 4.408 2.332 1.00 92.75 76 ALA A C 1
ATOM 601 O O . ALA A 1 76 ? 9.753 4.210 1.235 1.00 92.75 76 ALA A O 1
ATOM 602 N N . SER A 1 77 ? 9.138 3.451 3.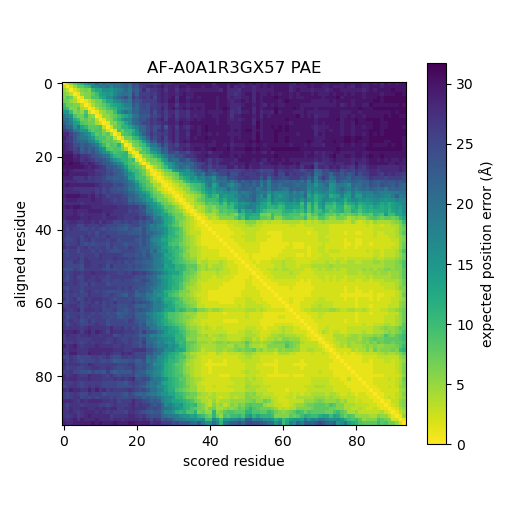260 1.00 94.00 77 SER A N 1
ATOM 603 C CA . SER A 1 77 ? 9.616 2.074 3.073 1.00 94.00 77 SER A CA 1
ATOM 604 C C . SER A 1 77 ? 8.883 1.358 1.935 1.00 94.00 77 SER A C 1
ATOM 606 O O . SER A 1 77 ? 9.522 0.737 1.091 1.00 94.00 77 SER A O 1
ATOM 608 N N . LEU A 1 78 ? 7.556 1.512 1.863 1.00 95.19 78 LEU A N 1
ATOM 609 C CA . LEU A 1 78 ? 6.729 0.962 0.784 1.00 95.19 78 LEU A CA 1
ATOM 610 C C . LEU A 1 78 ? 7.112 1.567 -0.575 1.00 95.19 78 LEU A C 1
ATOM 612 O O . LEU A 1 78 ? 7.291 0.831 -1.538 1.00 95.19 78 LEU A O 1
ATOM 616 N N . ASN A 1 79 ? 7.275 2.893 -0.655 1.00 93.94 79 ASN A N 1
ATOM 617 C CA . ASN A 1 79 ? 7.711 3.578 -1.878 1.00 93.94 79 ASN A CA 1
ATOM 618 C C . ASN A 1 79 ? 9.087 3.082 -2.349 1.00 93.94 79 ASN A C 1
ATOM 620 O O . ASN A 1 79 ? 9.251 2.803 -3.530 1.00 93.94 79 ASN A O 1
ATOM 624 N N . SER A 1 80 ? 10.062 2.954 -1.442 1.00 93.62 80 SER A N 1
ATOM 625 C CA . SER A 1 80 ? 11.404 2.462 -1.783 1.00 93.62 80 SER A CA 1
ATOM 626 C C . SER A 1 80 ? 11.363 1.012 -2.277 1.00 93.62 80 SER A C 1
ATOM 628 O O . SER A 1 80 ? 11.883 0.712 -3.351 1.00 93.62 80 SER A O 1
ATOM 630 N N . HIS A 1 81 ? 10.662 0.126 -1.562 1.00 95.31 81 HIS A N 1
ATOM 631 C CA . HIS A 1 81 ? 10.515 -1.268 -1.975 1.00 95.31 81 HIS A CA 1
ATOM 632 C C . HIS A 1 81 ? 9.761 -1.426 -3.304 1.00 95.31 81 HIS A C 1
ATOM 634 O O . HIS A 1 81 ? 10.088 -2.319 -4.073 1.00 95.31 81 HIS A O 1
ATOM 640 N N . MET A 1 82 ? 8.789 -0.565 -3.616 1.00 93.56 82 MET A N 1
ATOM 641 C CA . MET A 1 82 ? 8.008 -0.642 -4.860 1.00 93.56 82 MET A CA 1
ATOM 642 C C . MET A 1 82 ? 8.880 -0.620 -6.129 1.00 93.56 82 MET A C 1
ATOM 644 O O . MET A 1 82 ? 8.561 -1.327 -7.086 1.00 93.56 82 MET A O 1
ATOM 648 N N . TYR A 1 83 ? 9.967 0.163 -6.111 1.00 91.88 83 TYR A N 1
ATOM 649 C CA . TYR A 1 83 ? 10.931 0.280 -7.212 1.00 91.88 83 TYR A CA 1
ATOM 650 C C . TYR A 1 83 ? 12.099 -0.714 -7.108 1.00 91.88 83 TYR A C 1
ATOM 652 O O . TYR A 1 83 ? 12.655 -1.110 -8.125 1.00 91.88 83 TYR A O 1
ATOM 660 N N . ALA A 1 84 ? 12.468 -1.131 -5.891 1.00 92.69 84 ALA A N 1
ATOM 661 C CA . ALA A 1 84 ? 13.588 -2.047 -5.647 1.00 92.69 84 ALA A CA 1
ATOM 662 C C . ALA A 1 84 ? 13.194 -3.539 -5.602 1.00 92.69 84 ALA A C 1
ATOM 664 O O . ALA A 1 84 ? 14.062 -4.407 -5.559 1.00 92.69 84 ALA A O 1
ATOM 665 N N . CYS A 1 85 ? 11.899 -3.865 -5.560 1.00 94.69 85 CYS A N 1
ATOM 666 C CA . CYS A 1 85 ? 11.422 -5.244 -5.495 1.00 94.69 85 CYS A CA 1
ATOM 667 C C . CYS A 1 85 ? 11.641 -5.956 -6.841 1.00 94.69 85 CYS A C 1
ATOM 669 O O . CYS A 1 85 ? 11.019 -5.545 -7.820 1.00 94.69 85 CYS A O 1
ATOM 671 N N . PRO A 1 86 ? 12.424 -7.051 -6.904 1.00 91.50 86 PRO A N 1
ATOM 672 C CA . PRO A 1 86 ? 12.775 -7.712 -8.167 1.00 91.50 86 PRO A CA 1
ATOM 673 C C . PRO A 1 86 ? 11.589 -8.404 -8.859 1.00 91.50 86 PRO A C 1
ATOM 675 O O . PRO A 1 86 ? 11.674 -8.747 -10.032 1.00 91.50 86 PRO A O 1
ATOM 678 N N . TYR A 1 87 ? 10.478 -8.598 -8.144 1.00 92.69 87 TYR A N 1
ATOM 679 C CA . TYR A 1 87 ? 9.233 -9.165 -8.671 1.00 92.69 87 TYR A CA 1
ATOM 680 C C . TYR A 1 87 ? 8.208 -8.088 -9.073 1.00 92.69 87 TYR A C 1
ATOM 682 O O . TYR A 1 87 ? 7.138 -8.405 -9.590 1.00 92.69 87 TYR A O 1
ATOM 690 N N . SER A 1 88 ? 8.497 -6.810 -8.806 1.00 90.44 88 SER A N 1
ATOM 691 C CA . SER A 1 88 ? 7.621 -5.692 -9.160 1.00 90.44 88 SER A CA 1
ATOM 692 C C . SER A 1 88 ? 7.706 -5.400 -10.662 1.00 90.44 88 SER A C 1
ATOM 694 O O . SER A 1 88 ? 8.810 -5.307 -11.194 1.00 90.44 88 SER A O 1
ATOM 696 N N . PRO A 1 89 ? 6.585 -5.131 -11.358 1.00 86.25 89 PRO A N 1
ATOM 697 C CA . PRO A 1 89 ? 6.618 -4.621 -12.731 1.00 86.25 89 PRO A CA 1
ATOM 698 C C . PRO A 1 89 ? 7.203 -3.198 -12.815 1.00 86.25 89 PRO A C 1
ATOM 700 O O . PRO A 1 89 ? 7.443 -2.699 -13.908 1.00 86.25 89 PRO A O 1
ATOM 703 N N . LEU A 1 90 ? 7.413 -2.540 -11.667 1.00 85.06 90 LEU A N 1
ATOM 704 C CA . LEU A 1 90 ? 8.103 -1.256 -11.536 1.00 85.06 90 LEU A CA 1
ATOM 705 C C . LEU A 1 90 ? 9.560 -1.424 -11.068 1.00 85.06 90 LEU A C 1
ATOM 707 O O . LEU A 1 90 ? 10.144 -0.457 -10.579 1.00 85.06 90 LEU A O 1
ATOM 711 N N . TYR A 1 91 ? 10.127 -2.634 -11.160 1.00 85.00 91 TYR A N 1
ATOM 712 C CA . TYR A 1 91 ? 11.520 -2.882 -10.807 1.00 85.00 91 TYR A CA 1
ATOM 713 C C . TYR A 1 91 ? 12.454 -2.049 -11.687 1.00 85.00 91 TYR A C 1
ATOM 715 O O . TYR A 1 91 ? 12.484 -2.200 -12.909 1.00 85.00 91 TYR A O 1
ATOM 723 N N . ILE A 1 92 ? 13.231 -1.183 -11.045 1.00 82.81 92 ILE A N 1
ATOM 724 C CA . ILE A 1 92 ? 14.333 -0.463 -11.671 1.00 82.81 92 ILE A CA 1
ATOM 725 C C . ILE A 1 92 ? 15.606 -1.086 -11.109 1.00 82.81 92 ILE A C 1
ATOM 727 O O . ILE A 1 92 ? 15.914 -0.914 -9.929 1.00 82.81 92 ILE A O 1
ATOM 731 N N . ALA A 1 93 ? 16.332 -1.820 -11.952 1.00 67.19 93 ALA A N 1
ATOM 732 C CA . ALA A 1 93 ? 17.699 -2.213 -11.647 1.00 67.19 93 ALA A CA 1
ATOM 733 C C . ALA A 1 93 ? 18.558 -0.939 -11.585 1.00 67.19 93 ALA A C 1
ATOM 735 O O . ALA A 1 93 ? 18.731 -0.263 -12.601 1.00 67.19 93 ALA A O 1
ATOM 736 N N . LEU A 1 94 ? 19.014 -0.599 -10.376 1.00 58.66 94 LEU A N 1
ATOM 737 C CA . LEU A 1 94 ? 19.962 0.481 -10.085 1.00 58.66 94 LEU A CA 1
ATOM 738 C C . LEU A 1 94 ? 21.389 -0.073 -10.032 1.00 58.66 94 LEU A C 1
ATOM 740 O O . LEU A 1 94 ? 21.540 -1.199 -9.506 1.00 58.66 94 LEU A O 1
#

InterPro domains:
  IPR003656 Zinc finger, BED-type [PF02892] (42-83)
  IPR003656 Zinc finger, BED-type [PS50808] (36-94)
  IPR036236 Zinc finger C2H2 superfamily [SSF57667] (40-87)
  IPR053031 Cuticle-associated protein [PTHR34396] (20-87)

Sequence (94 aa):
MSKVEPTVDLDPQTEAAAVDGGREAPKPLPPRKKRRVKAYCWNHFTKYLDDNNLTRAKCNYCDAHFAAEPKRNGTASLNSHMYACPYSPLYIAL